Protein AF-A0A2V9GCK7-F1 (afdb_monomer_lite)

Secondary structure (DSSP, 8-state):
-----SB--EEEEEEES--TTS-SEEEEEEE-GGG-S--EE--TTTT-GGGTB-SGGGTT-HHHHHHHHHHHH-HHHHHHTT-S-TTS---TTTTPPPHHHHHHHHHHHHGGG-HHHHHHHHHHHHHHHH-S-------------------TT-------

Sequence (160 aa):
MRNSANLYPIEIWFYGGANPALPPFFYVMFYQREGSGDYRFYSPYTDGPDKLATGVEAINSRSAALRMIRNSAGPEVARIALTLLPDEPVDETTGMGSLESDILLNSIKNLPNLPANRDDILRRRSNRETVTSRLVLEGRNLEIVTFPARDSRGLTRLDY

Radius of gyration: 20.57 Å; chains: 1; bounding box: 52×51×55 Å

Structure (mmCIF, N/CA/C/O backbone):
data_AF-A0A2V9GCK7-F1
#
_entry.id   AF-A0A2V9GCK7-F1
#
loop_
_atom_site.group_PDB
_atom_site.id
_atom_site.type_symbol
_atom_site.label_atom_id
_atom_site.label_alt_id
_atom_site.label_comp_id
_atom_site.label_asym_id
_atom_site.label_entity_id
_atom_site.label_seq_id
_atom_site.pdbx_PDB_ins_code
_atom_site.Cartn_x
_atom_site.Cartn_y
_atom_site.Cartn_z
_atom_site.occupancy
_atom_site.B_iso_or_equiv
_atom_site.auth_seq_id
_atom_site.auth_comp_id
_atom_site.auth_asym_id
_atom_site.auth_atom_id
_atom_site.pdbx_PDB_model_num
ATOM 1 N N . MET A 1 1 ? -6.084 -4.585 -28.376 1.00 34.59 1 MET A N 1
ATOM 2 C CA . MET A 1 1 ? -5.975 -3.436 -27.452 1.00 34.59 1 MET A CA 1
ATOM 3 C C . MET A 1 1 ? -4.667 -3.591 -26.690 1.00 34.59 1 MET A C 1
ATOM 5 O O . MET A 1 1 ? -4.501 -4.604 -26.028 1.00 34.59 1 MET A O 1
ATOM 9 N N . ARG A 1 2 ? -3.688 -2.700 -26.897 1.00 35.34 2 ARG A N 1
ATOM 10 C CA . ARG A 1 2 ? -2.386 -2.761 -26.208 1.00 35.34 2 ARG A CA 1
ATOM 11 C C . ARG A 1 2 ? -2.581 -2.196 -24.803 1.00 35.34 2 ARG A C 1
ATOM 13 O O . ARG A 1 2 ? -2.995 -1.050 -24.685 1.00 35.34 2 ARG A O 1
ATOM 20 N N . ASN A 1 3 ? -2.326 -3.003 -23.779 1.00 38.97 3 ASN A N 1
ATOM 21 C CA . ASN A 1 3 ? -2.313 -2.555 -22.393 1.00 38.97 3 ASN A CA 1
ATOM 22 C C . ASN A 1 3 ? -1.153 -1.556 -22.238 1.00 38.97 3 ASN A C 1
ATOM 24 O O . ASN A 1 3 ? 0.009 -1.943 -22.310 1.00 38.97 3 ASN A O 1
ATOM 28 N N . SER A 1 4 ? -1.459 -0.263 -22.167 1.00 48.50 4 SER A N 1
ATOM 29 C CA . SER A 1 4 ? -0.484 0.837 -22.160 1.00 48.50 4 SER A CA 1
ATOM 30 C C . SER A 1 4 ? 0.118 1.126 -20.780 1.00 48.50 4 SER A C 1
ATOM 32 O O . SER A 1 4 ? 0.889 2.071 -20.645 1.00 48.50 4 SER A O 1
ATOM 34 N N . ALA A 1 5 ? -0.182 0.308 -19.769 1.00 62.06 5 ALA A N 1
ATOM 35 C CA . ALA A 1 5 ? 0.487 0.344 -18.476 1.00 62.06 5 ALA A CA 1
ATOM 36 C C . ALA A 1 5 ? 1.442 -0.852 -18.370 1.00 62.06 5 ALA A C 1
ATOM 38 O O . ALA A 1 5 ? 1.011 -1.998 -18.486 1.00 62.06 5 ALA A O 1
ATOM 39 N N . ASN A 1 6 ? 2.729 -0.597 -18.117 1.00 83.81 6 ASN A N 1
ATOM 40 C CA . ASN A 1 6 ? 3.725 -1.640 -17.832 1.00 83.81 6 ASN A CA 1
ATOM 41 C C . ASN A 1 6 ? 3.558 -2.215 -16.410 1.00 83.81 6 ASN A C 1
ATOM 43 O O . ASN A 1 6 ? 4.544 -2.464 -15.716 1.00 83.81 6 ASN A O 1
ATOM 47 N N . LEU A 1 7 ? 2.311 -2.353 -15.955 1.00 86.75 7 LEU A N 1
ATOM 48 C CA . LEU A 1 7 ? 1.932 -2.705 -14.596 1.00 86.75 7 LEU A CA 1
ATOM 49 C C . LEU A 1 7 ? 0.898 -3.825 -14.611 1.00 86.75 7 LEU A C 1
ATOM 51 O O . LEU A 1 7 ? 0.028 -3.882 -15.484 1.00 86.75 7 LEU A O 1
ATOM 55 N N . TYR A 1 8 ? 0.983 -4.699 -13.616 1.00 89.06 8 TYR A N 1
ATOM 56 C CA . TYR A 1 8 ? -0.104 -5.615 -13.317 1.00 89.06 8 TYR A CA 1
ATOM 57 C C . TYR A 1 8 ? -1.327 -4.839 -12.810 1.00 89.06 8 TYR A C 1
ATOM 59 O O . TYR A 1 8 ? -1.182 -3.717 -12.320 1.00 89.06 8 TYR A O 1
ATOM 67 N N . PRO A 1 9 ? -2.539 -5.412 -12.912 1.00 87.88 9 PRO A N 1
ATOM 68 C CA . PRO A 1 9 ? -3.729 -4.811 -12.328 1.00 87.88 9 PRO A CA 1
ATOM 69 C C . PRO A 1 9 ? -3.540 -4.579 -10.827 1.00 87.88 9 PRO A C 1
ATOM 71 O O . PRO A 1 9 ? -3.219 -5.510 -10.083 1.00 87.88 9 PRO A O 1
ATOM 74 N N . ILE A 1 10 ? -3.745 -3.331 -10.404 1.00 88.19 10 ILE A N 1
ATOM 75 C CA . ILE A 1 10 ? -3.628 -2.875 -9.019 1.00 88.19 10 ILE A CA 1
ATOM 76 C C . ILE A 1 10 ? -4.920 -2.202 -8.566 1.00 88.19 10 ILE A C 1
ATOM 78 O O . ILE A 1 10 ? -5.623 -1.582 -9.362 1.00 88.19 10 ILE A O 1
ATOM 82 N N . GLU A 1 11 ? -5.202 -2.301 -7.276 1.00 87.94 11 GLU A N 1
ATOM 83 C CA . GLU A 1 11 ? -6.276 -1.584 -6.598 1.00 87.94 11 GLU A CA 1
ATOM 84 C C . GLU A 1 11 ? -5.714 -0.977 -5.312 1.00 87.94 11 GLU A C 1
ATOM 86 O O . GLU A 1 11 ? -4.957 -1.630 -4.595 1.00 87.94 11 GLU A O 1
ATOM 91 N N . ILE A 1 12 ? -6.034 0.287 -5.034 1.00 87.44 12 ILE A N 1
ATOM 92 C CA . ILE A 1 12 ? -5.499 1.022 -3.884 1.00 87.44 12 ILE A CA 1
ATOM 93 C C . ILE A 1 12 ? -6.660 1.621 -3.110 1.00 87.44 12 ILE A C 1
ATOM 95 O O . ILE A 1 12 ? -7.462 2.375 -3.661 1.00 87.44 12 ILE A O 1
ATOM 99 N N . TRP A 1 13 ? -6.725 1.310 -1.822 1.00 89.44 13 TRP A N 1
ATOM 100 C CA . TRP A 1 13 ? -7.698 1.855 -0.887 1.00 89.44 13 TRP A CA 1
ATOM 101 C C . TRP A 1 13 ? -6.999 2.758 0.118 1.00 89.44 13 TRP A C 1
ATOM 103 O O . TRP A 1 13 ? -5.916 2.434 0.601 1.00 89.44 13 TRP A O 1
ATOM 113 N N . PHE A 1 14 ? -7.634 3.875 0.456 1.00 87.38 14 PHE A N 1
ATOM 114 C CA . PHE A 1 14 ? -7.181 4.780 1.506 1.00 87.38 14 PHE A CA 1
ATOM 115 C C . PHE A 1 14 ? -8.142 4.718 2.690 1.00 87.38 14 PHE A C 1
ATOM 117 O O . PHE A 1 14 ? -9.360 4.790 2.520 1.00 87.38 14 PHE A O 1
ATOM 124 N N . TYR A 1 15 ? -7.585 4.611 3.889 1.00 85.06 15 TYR A N 1
ATOM 125 C CA . TYR A 1 15 ? -8.327 4.568 5.137 1.00 85.06 15 TYR A CA 1
ATOM 126 C C . TYR A 1 15 ? -7.956 5.765 6.002 1.00 85.06 15 TYR A C 1
ATOM 128 O O . TYR A 1 15 ? -6.779 6.019 6.240 1.00 85.06 15 TYR A O 1
AT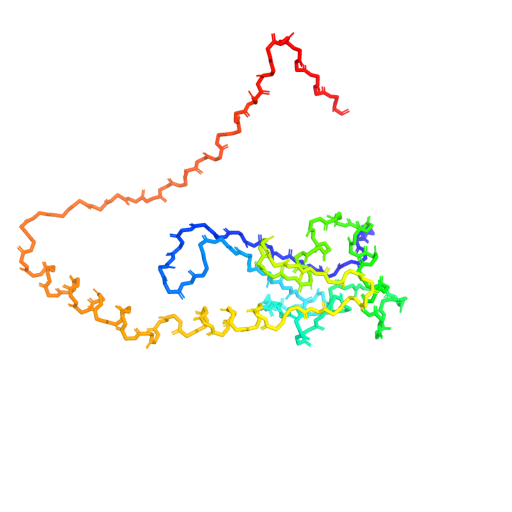OM 136 N N . GLY A 1 16 ? -8.975 6.460 6.511 1.00 85.62 16 GLY A N 1
ATOM 137 C CA . GLY A 1 16 ? -8.841 7.519 7.507 1.00 85.62 16 GLY A CA 1
ATOM 138 C C . GLY A 1 16 ? -9.757 7.256 8.701 1.00 85.62 16 GLY A C 1
ATOM 139 O O . GLY A 1 16 ? -10.938 6.969 8.517 1.00 85.62 16 GLY A O 1
ATOM 140 N N . GLY A 1 17 ? -9.222 7.327 9.922 1.00 75.56 17 GLY A N 1
ATOM 141 C CA . GLY A 1 17 ? -10.002 7.197 11.161 1.00 75.56 17 GLY A CA 1
ATOM 142 C C . GLY A 1 17 ? -10.693 5.838 11.350 1.00 75.56 17 GLY A C 1
ATOM 143 O O . GLY A 1 17 ? -11.741 5.769 11.988 1.00 75.56 17 GLY A O 1
ATOM 144 N N . ALA A 1 18 ? -10.139 4.762 10.781 1.00 67.19 18 ALA A N 1
ATOM 145 C CA . ALA A 1 18 ? -10.821 3.470 10.679 1.00 67.19 18 ALA A CA 1
ATOM 146 C C . ALA A 1 18 ? -10.954 2.717 12.020 1.00 67.19 18 ALA A C 1
ATOM 148 O O . ALA A 1 18 ? -12.017 2.176 12.327 1.00 67.19 18 ALA A O 1
ATOM 149 N N . ASN A 1 19 ? -9.883 2.645 12.817 1.00 76.88 19 ASN A N 1
ATOM 150 C CA . ASN A 1 19 ? -9.860 1.955 14.110 1.00 76.88 19 ASN A CA 1
ATOM 151 C C . ASN A 1 19 ? -8.722 2.527 14.983 1.00 76.88 19 ASN A C 1
ATOM 153 O O . ASN A 1 19 ? -7.621 2.677 14.462 1.00 76.88 19 ASN A O 1
ATOM 157 N N . PRO A 1 20 ? -8.928 2.792 16.289 1.00 81.94 20 PRO A N 1
ATOM 158 C CA . PRO A 1 20 ? -7.868 3.282 17.181 1.00 81.94 20 PRO A CA 1
ATOM 159 C C . PRO A 1 20 ? -6.640 2.364 17.308 1.00 81.94 20 PRO A C 1
ATOM 161 O O . PRO A 1 20 ? -5.582 2.819 17.725 1.00 81.94 20 PRO A O 1
ATOM 164 N N . ALA A 1 21 ? -6.778 1.075 16.985 1.00 81.31 21 ALA A N 1
ATOM 165 C CA . ALA A 1 21 ? -5.688 0.101 16.975 1.00 81.31 21 ALA A CA 1
ATOM 166 C C . ALA A 1 21 ? -4.860 0.113 15.674 1.00 81.31 21 ALA A C 1
ATOM 168 O O . ALA A 1 21 ? -3.937 -0.687 15.539 1.00 81.31 21 ALA A O 1
ATOM 169 N N . LEU A 1 22 ? -5.201 0.972 14.710 1.00 88.25 22 LEU A N 1
ATOM 170 C CA . LEU A 1 22 ? -4.475 1.162 13.454 1.00 88.25 22 LEU A CA 1
ATOM 171 C C . LEU A 1 22 ? -3.953 2.602 13.362 1.00 88.25 22 LEU A C 1
ATOM 173 O O . LEU A 1 22 ? -4.484 3.489 14.036 1.00 88.25 22 LEU A O 1
ATOM 177 N N . PRO A 1 23 ? -2.966 2.864 12.488 1.00 89.50 23 PRO A N 1
ATOM 178 C CA . PRO A 1 23 ? -2.594 4.220 12.118 1.00 89.50 23 PRO A CA 1
ATOM 179 C C . PRO A 1 23 ? -3.817 5.051 11.688 1.00 89.50 23 PRO A C 1
ATOM 181 O O . PRO A 1 23 ? -4.746 4.515 11.075 1.00 89.50 23 PRO A O 1
ATOM 184 N N . PRO A 1 24 ? -3.831 6.364 11.980 1.00 87.62 24 PRO A N 1
ATOM 185 C CA . PRO A 1 24 ? -4.969 7.227 11.672 1.00 87.62 24 PRO A CA 1
ATOM 186 C C . PRO A 1 24 ? -5.221 7.355 10.167 1.00 87.62 24 PRO A C 1
ATOM 188 O O . PRO A 1 24 ? -6.376 7.506 9.771 1.00 87.62 24 PRO A O 1
ATOM 191 N N . PHE A 1 25 ? -4.164 7.259 9.354 1.00 90.81 25 PHE A N 1
ATOM 192 C CA . PHE A 1 25 ? -4.221 7.272 7.898 1.00 90.81 25 PHE A CA 1
ATOM 193 C C . PHE A 1 25 ? -3.281 6.213 7.329 1.00 90.81 25 PHE A C 1
ATOM 195 O O . PHE A 1 25 ? -2.121 6.141 7.734 1.00 90.81 25 PHE A O 1
ATOM 202 N N . PHE A 1 26 ? -3.773 5.395 6.403 1.00 93.50 26 PHE A N 1
ATOM 203 C CA . PHE A 1 26 ? -2.957 4.399 5.711 1.00 93.50 26 PHE A CA 1
ATOM 204 C C . PHE A 1 26 ? -3.589 3.956 4.392 1.00 93.50 26 PHE A C 1
ATOM 206 O O . PHE A 1 26 ? -4.791 4.113 4.164 1.00 93.50 26 PHE A O 1
ATOM 213 N N . TYR A 1 27 ? -2.766 3.360 3.539 1.00 94.62 27 TYR A N 1
ATOM 214 C CA . TYR A 1 27 ? -3.175 2.711 2.308 1.00 94.62 27 TYR A CA 1
ATOM 215 C C . TYR A 1 27 ? -3.243 1.194 2.472 1.00 94.62 27 TYR A C 1
ATOM 217 O O . TYR A 1 27 ? -2.543 0.589 3.280 1.00 94.62 27 TYR A O 1
ATOM 225 N N . VAL A 1 28 ? -4.066 0.560 1.648 1.00 93.00 28 VAL A N 1
ATOM 226 C CA . VAL A 1 28 ? -4.016 -0.877 1.393 1.00 93.00 28 VAL A CA 1
ATOM 227 C C . VAL A 1 28 ? -3.970 -1.051 -0.111 1.00 93.00 28 VAL A C 1
ATOM 229 O O . VAL A 1 28 ? -4.827 -0.529 -0.819 1.00 93.00 28 VAL A O 1
ATOM 232 N N . MET A 1 29 ? -2.965 -1.769 -0.597 1.00 91.12 29 MET A N 1
ATOM 233 C CA . MET A 1 29 ? -2.826 -2.070 -2.015 1.00 91.12 29 MET A CA 1
ATOM 234 C C . MET A 1 29 ? -3.093 -3.552 -2.255 1.00 91.12 29 MET A C 1
ATOM 236 O O . MET A 1 29 ? -2.649 -4.413 -1.491 1.00 91.12 29 MET A O 1
ATOM 240 N N . PHE A 1 30 ? -3.793 -3.836 -3.344 1.00 90.81 30 PHE A N 1
ATOM 241 C CA . PHE A 1 30 ? -3.998 -5.169 -3.872 1.00 90.81 30 PHE A CA 1
ATOM 242 C C . PHE A 1 30 ? -3.456 -5.261 -5.290 1.00 90.81 30 PHE A C 1
ATOM 244 O O . PHE A 1 30 ? -3.473 -4.281 -6.035 1.00 90.81 30 PHE A O 1
ATOM 251 N N . TYR A 1 31 ? -3.010 -6.451 -5.679 1.00 89.38 31 TYR A N 1
ATOM 252 C CA . TYR A 1 31 ? -2.548 -6.705 -7.038 1.00 89.38 31 TYR A CA 1
ATOM 253 C C . TYR A 1 31 ? -2.906 -8.111 -7.518 1.00 89.38 31 TYR A C 1
ATOM 255 O O . TYR A 1 31 ? -3.066 -9.039 -6.717 1.00 89.38 31 TYR A O 1
ATOM 263 N N . GLN A 1 32 ? -3.009 -8.267 -8.839 1.00 85.25 32 GLN A N 1
ATOM 264 C CA . GLN A 1 32 ? -3.073 -9.571 -9.499 1.00 85.25 32 GLN A CA 1
ATOM 265 C C . GLN A 1 32 ? -1.671 -9.998 -9.932 1.00 85.25 32 GLN A C 1
ATOM 267 O O . GLN A 1 32 ? -1.093 -9.453 -10.876 1.00 85.25 32 GLN A O 1
ATOM 272 N N . ARG A 1 33 ? -1.119 -11.005 -9.255 1.00 79.38 33 ARG A N 1
ATOM 273 C CA . ARG A 1 33 ? 0.189 -11.572 -9.601 1.00 79.38 33 ARG A CA 1
ATOM 274 C C . ARG A 1 33 ? 0.151 -12.131 -11.026 1.00 79.38 33 ARG A C 1
ATOM 276 O O . ARG A 1 33 ? -0.727 -12.922 -11.346 1.00 79.38 33 ARG A O 1
ATOM 283 N N . GLU A 1 34 ? 1.106 -11.739 -11.869 1.00 80.31 34 GLU A N 1
ATOM 284 C CA . GLU A 1 34 ? 1.182 -12.182 -13.277 1.00 80.31 34 GLU A CA 1
ATOM 285 C C . GLU A 1 34 ? -0.044 -11.790 -14.134 1.00 80.31 34 GLU A C 1
ATOM 287 O O . GLU A 1 34 ? -0.231 -12.299 -15.236 1.00 80.31 34 GLU A O 1
ATOM 292 N N . GLY A 1 35 ? -0.869 -10.845 -13.664 1.00 76.00 35 GLY A N 1
ATOM 293 C CA . GLY A 1 35 ? -1.975 -10.274 -14.437 1.00 76.00 35 GLY A CA 1
ATOM 294 C C . GLY A 1 35 ? -3.201 -11.175 -14.567 1.00 76.00 35 GLY A C 1
ATOM 295 O O . GLY A 1 35 ? -4.046 -10.926 -15.423 1.00 76.00 35 GLY A O 1
ATOM 296 N N . SER A 1 36 ? -3.303 -12.223 -13.748 1.00 73.88 36 SER A N 1
ATOM 297 C CA . SER A 1 36 ? -4.467 -13.109 -13.712 1.00 73.88 36 SER A CA 1
ATOM 298 C C . SER A 1 36 ? -4.732 -13.645 -12.300 1.00 73.88 36 SER A C 1
ATOM 300 O O . SER A 1 36 ? -3.853 -13.628 -11.441 1.00 73.88 36 SER A O 1
ATOM 302 N N . GLY A 1 37 ? -5.957 -14.123 -12.058 1.00 80.75 37 GLY A N 1
ATOM 303 C CA . GLY A 1 37 ? -6.379 -14.682 -10.769 1.00 80.75 37 GLY A CA 1
ATOM 304 C C . GLY A 1 37 ? -6.928 -13.647 -9.782 1.00 80.75 37 GLY A C 1
ATOM 305 O O . GLY A 1 37 ? -7.260 -12.524 -10.153 1.00 80.75 37 GLY A O 1
ATOM 306 N N . ASP A 1 38 ? -7.061 -14.045 -8.519 1.00 83.62 38 ASP A N 1
ATOM 307 C CA . ASP A 1 38 ? -7.635 -13.192 -7.476 1.00 83.62 38 ASP A CA 1
ATOM 308 C C . ASP A 1 38 ? -6.662 -12.104 -7.011 1.00 83.62 38 ASP A C 1
ATOM 310 O O . ASP A 1 38 ? -5.444 -12.308 -6.953 1.00 83.62 38 ASP A O 1
ATOM 314 N N . TYR A 1 39 ? -7.222 -10.962 -6.611 1.00 82.19 39 TYR A N 1
ATOM 315 C CA . TYR A 1 39 ? -6.475 -9.893 -5.961 1.00 82.19 39 TYR A CA 1
ATOM 316 C C . TYR A 1 39 ? -5.928 -10.347 -4.606 1.00 82.19 39 TYR A C 1
ATOM 318 O O . TYR A 1 39 ? -6.610 -10.995 -3.809 1.00 82.19 39 TYR A O 1
ATOM 326 N N . ARG A 1 40 ? -4.675 -9.980 -4.334 1.00 88.44 40 ARG A N 1
ATOM 327 C CA . ARG A 1 40 ? -3.976 -10.289 -3.081 1.00 88.44 40 ARG A CA 1
ATOM 328 C C . ARG A 1 40 ? -3.421 -9.019 -2.471 1.00 88.44 40 ARG A C 1
ATOM 330 O O . ARG A 1 40 ? -3.076 -8.100 -3.206 1.00 88.44 40 ARG A O 1
ATOM 337 N N . PHE A 1 41 ? -3.299 -8.995 -1.144 1.00 91.56 41 PHE A N 1
ATOM 338 C CA . PHE A 1 41 ? -2.586 -7.923 -0.451 1.00 91.56 41 PHE A CA 1
ATOM 339 C C . PHE A 1 41 ? -1.169 -7.794 -1.005 1.00 91.56 41 PHE A C 1
ATOM 341 O O . PHE A 1 41 ? -0.445 -8.786 -1.070 1.00 91.56 41 PHE A O 1
ATOM 348 N N . TYR A 1 42 ? -0.801 -6.571 -1.357 1.00 94.81 42 TYR A N 1
ATOM 349 C CA . TYR A 1 42 ? 0.562 -6.190 -1.670 1.00 94.81 42 TYR A CA 1
ATOM 350 C C . TYR A 1 42 ? 1.293 -5.785 -0.389 1.00 94.81 42 TYR A C 1
ATOM 352 O O . TYR A 1 42 ? 0.805 -4.945 0.370 1.00 94.81 42 TYR A O 1
ATOM 360 N N . SER A 1 43 ? 2.465 -6.367 -0.170 1.00 96.25 43 SER A N 1
ATOM 361 C CA . SER A 1 43 ? 3.404 -6.007 0.889 1.00 96.25 43 SER A CA 1
ATOM 362 C C . SER A 1 43 ? 4.597 -5.256 0.284 1.00 96.25 43 SER A C 1
ATOM 364 O O . SER A 1 43 ? 5.356 -5.852 -0.485 1.00 96.25 43 SER A O 1
ATOM 366 N N . PRO A 1 44 ? 4.828 -3.972 0.627 1.00 96.00 44 PRO A N 1
ATOM 367 C CA . PRO A 1 44 ? 5.977 -3.238 0.101 1.00 96.00 44 PRO A CA 1
ATOM 368 C C . PRO A 1 44 ? 7.322 -3.908 0.395 1.00 96.00 44 PRO A C 1
ATOM 370 O O . PRO A 1 44 ? 8.210 -3.907 -0.455 1.00 96.00 44 PRO A O 1
ATOM 373 N N . TYR A 1 45 ? 7.484 -4.489 1.585 1.00 94.50 45 TYR A N 1
ATOM 374 C CA . TYR A 1 45 ? 8.740 -5.115 1.991 1.00 94.50 45 TYR A CA 1
ATOM 375 C C . TYR A 1 45 ? 8.923 -6.516 1.392 1.00 94.50 45 TYR A C 1
ATOM 377 O O . TYR A 1 45 ? 9.979 -6.815 0.829 1.00 94.50 45 TYR A O 1
ATOM 385 N N . THR A 1 46 ? 7.899 -7.369 1.482 1.00 93.25 46 THR A N 1
ATOM 386 C CA . THR A 1 46 ? 7.980 -8.768 1.042 1.00 93.25 46 THR A CA 1
ATOM 387 C C . THR A 1 46 ? 7.841 -8.910 -0.474 1.00 93.25 46 THR A C 1
ATOM 389 O O . THR A 1 46 ? 8.639 -9.620 -1.091 1.00 93.25 46 THR A O 1
ATOM 392 N N . ASP A 1 47 ? 6.852 -8.250 -1.086 1.00 93.94 47 ASP A N 1
ATOM 393 C CA . ASP A 1 47 ? 6.650 -8.308 -2.538 1.00 93.94 47 ASP A CA 1
ATOM 394 C C . ASP A 1 47 ? 7.623 -7.362 -3.246 1.00 93.94 47 ASP A C 1
ATOM 396 O O . ASP A 1 47 ? 8.424 -7.800 -4.070 1.00 93.94 47 ASP A O 1
ATOM 400 N N . GLY A 1 48 ? 7.596 -6.079 -2.881 1.00 93.31 48 GLY A N 1
ATOM 401 C CA . GLY A 1 48 ? 8.398 -5.039 -3.519 1.00 93.31 48 GLY A CA 1
ATOM 402 C C . GLY A 1 48 ? 7.884 -4.594 -4.897 1.00 93.31 48 GLY A C 1
ATOM 403 O O . GLY A 1 48 ? 7.081 -5.276 -5.544 1.00 93.31 48 GLY A O 1
ATOM 404 N N . PRO A 1 49 ? 8.355 -3.428 -5.385 1.00 94.19 49 PRO A N 1
ATOM 405 C CA . PRO A 1 49 ? 7.814 -2.792 -6.588 1.00 94.19 49 PRO A CA 1
ATOM 406 C C . PRO A 1 49 ? 8.006 -3.627 -7.863 1.00 94.19 49 PRO A C 1
ATOM 408 O O . PRO A 1 49 ? 7.228 -3.501 -8.808 1.00 94.19 49 PRO A O 1
ATOM 411 N N . ASP A 1 50 ? 8.998 -4.521 -7.906 1.00 92.69 50 ASP A N 1
ATOM 412 C CA . ASP A 1 50 ? 9.237 -5.430 -9.033 1.00 92.69 50 ASP A CA 1
ATOM 413 C C . ASP A 1 50 ? 8.094 -6.427 -9.267 1.00 92.69 50 ASP A C 1
ATOM 415 O O . ASP A 1 50 ? 7.941 -6.923 -10.381 1.00 92.69 50 ASP A O 1
ATOM 419 N N . LYS A 1 51 ? 7.239 -6.676 -8.265 1.00 92.06 51 LYS A N 1
ATOM 420 C CA . LYS A 1 51 ? 6.035 -7.513 -8.417 1.00 92.06 51 LYS A CA 1
ATOM 421 C C . LYS A 1 51 ? 4.845 -6.793 -9.023 1.00 92.06 51 LYS A C 1
ATOM 423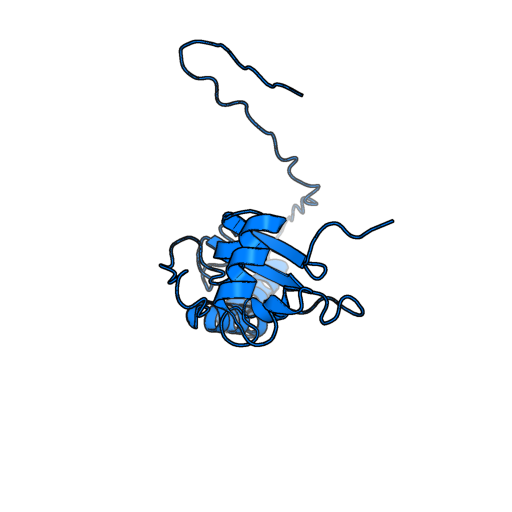 O O . LYS A 1 51 ? 3.893 -7.464 -9.412 1.00 92.06 51 LYS A O 1
ATOM 428 N N . LEU A 1 52 ? 4.897 -5.469 -9.124 1.00 91.50 52 LEU A N 1
ATOM 429 C CA . LEU A 1 52 ? 3.839 -4.656 -9.721 1.00 91.50 52 LEU A CA 1
ATOM 430 C C . LEU A 1 52 ? 4.106 -4.353 -11.197 1.00 91.50 52 LEU A C 1
ATOM 432 O O . LEU A 1 52 ? 3.175 -4.014 -11.921 1.00 91.50 52 LEU A O 1
ATOM 436 N N . ALA A 1 53 ? 5.353 -4.482 -11.651 1.00 90.38 53 ALA A N 1
ATOM 437 C CA . ALA A 1 53 ? 5.771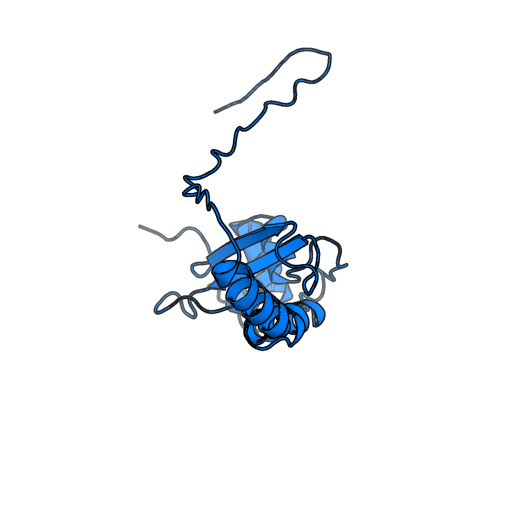 -4.146 -13.005 1.00 90.38 53 ALA A CA 1
ATOM 4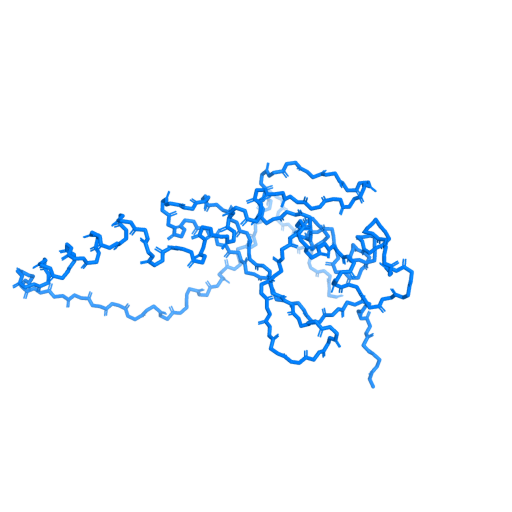38 C C . ALA A 1 53 ? 5.785 -5.366 -13.944 1.00 90.38 53 ALA A C 1
ATOM 440 O O . ALA A 1 53 ? 6.195 -6.462 -13.567 1.00 90.38 53 ALA A O 1
ATOM 441 N N . THR A 1 54 ? 5.383 -5.161 -15.200 1.00 84.94 54 THR A N 1
ATOM 442 C CA . THR A 1 54 ? 5.381 -6.198 -16.252 1.00 84.94 54 THR A CA 1
ATOM 443 C C . THR A 1 54 ? 6.607 -6.128 -17.163 1.00 84.94 54 THR A C 1
ATOM 445 O O . THR A 1 54 ? 6.824 -7.027 -17.975 1.00 84.94 54 THR A O 1
ATOM 448 N N . GLY A 1 55 ? 7.382 -5.042 -17.103 1.00 78.12 55 GLY A N 1
ATOM 449 C CA . GLY A 1 55 ? 8.511 -4.818 -18.002 1.00 78.12 55 GLY A CA 1
ATOM 450 C C . GLY A 1 55 ? 9.737 -5.658 -17.644 1.00 78.12 55 GLY A C 1
ATOM 451 O O . GLY A 1 55 ? 10.101 -5.783 -16.479 1.00 78.12 55 GLY A O 1
ATOM 452 N N . VAL A 1 56 ? 10.426 -6.182 -18.662 1.00 74.69 56 VAL A N 1
ATOM 453 C CA . VAL A 1 56 ? 11.625 -7.027 -18.490 1.00 74.69 56 VAL A CA 1
ATOM 454 C C . VAL A 1 56 ? 12.738 -6.299 -17.724 1.00 74.69 56 VAL A C 1
ATOM 456 O O . VAL A 1 56 ? 13.427 -6.907 -16.914 1.00 74.69 56 VAL A O 1
ATOM 459 N N . GLU A 1 57 ? 12.866 -4.982 -17.909 1.00 74.19 57 GLU A N 1
ATOM 460 C CA . GLU A 1 57 ? 13.836 -4.134 -17.194 1.00 74.19 57 GLU A CA 1
ATOM 461 C C . GLU A 1 57 ? 13.579 -4.033 -15.681 1.00 74.19 57 GLU A C 1
ATOM 463 O O . GLU A 1 57 ? 14.485 -3.700 -14.919 1.00 74.19 57 GLU A O 1
ATOM 468 N N . ALA A 1 58 ? 12.349 -4.309 -15.238 1.00 74.00 58 ALA A N 1
ATOM 469 C CA . ALA A 1 58 ? 11.956 -4.286 -13.833 1.00 74.00 58 ALA A CA 1
ATOM 470 C C . ALA A 1 58 ? 12.205 -5.629 -13.123 1.00 74.00 58 ALA A C 1
ATOM 472 O O . ALA A 1 58 ? 12.141 -5.697 -11.894 1.00 74.00 58 ALA A O 1
ATOM 473 N N . ILE A 1 59 ? 12.517 -6.694 -13.872 1.00 74.69 59 ILE A N 1
ATOM 474 C CA . ILE A 1 59 ? 12.744 -8.028 -13.312 1.00 74.69 59 ILE A CA 1
ATOM 475 C C . ILE A 1 59 ? 13.958 -7.988 -12.381 1.00 74.69 59 ILE A C 1
ATOM 477 O O . ILE A 1 59 ? 15.061 -7.626 -12.785 1.00 74.69 59 ILE A O 1
ATOM 481 N N . ASN A 1 60 ? 13.749 -8.389 -11.124 1.00 77.38 60 ASN A N 1
ATOM 482 C CA . ASN A 1 60 ? 14.765 -8.426 -10.066 1.00 77.38 60 ASN A CA 1
ATOM 483 C C . ASN A 1 60 ? 15.448 -7.071 -9.788 1.00 77.38 60 ASN A C 1
ATOM 485 O O . ASN A 1 60 ? 16.518 -7.035 -9.181 1.00 77.38 60 ASN A O 1
ATOM 489 N N . SER A 1 61 ? 14.838 -5.954 -10.201 1.00 89.75 61 SER A N 1
ATOM 490 C CA . SER A 1 61 ? 15.371 -4.609 -9.981 1.00 89.75 61 SER A CA 1
ATOM 491 C C . SER A 1 61 ? 14.292 -3.684 -9.434 1.00 89.75 61 SER A C 1
ATOM 493 O O . SER A 1 61 ? 13.534 -3.058 -10.177 1.00 89.75 61 SER A O 1
ATOM 495 N N . ARG A 1 62 ? 14.250 -3.563 -8.102 1.00 92.12 62 ARG A N 1
ATOM 496 C CA . ARG A 1 62 ? 13.270 -2.727 -7.392 1.00 92.12 62 ARG A CA 1
ATOM 497 C C . ARG A 1 62 ? 13.328 -1.262 -7.814 1.00 92.12 62 ARG A C 1
ATOM 499 O O . ARG A 1 62 ? 12.290 -0.650 -8.037 1.00 92.12 62 ARG A O 1
ATOM 506 N N . SER A 1 63 ? 14.525 -0.708 -7.998 1.00 93.00 63 SER A N 1
ATOM 507 C CA . SER A 1 63 ? 14.679 0.686 -8.426 1.00 93.00 63 SER A CA 1
ATOM 508 C C . SER A 1 63 ? 14.212 0.910 -9.872 1.00 93.00 63 SER A C 1
ATOM 510 O O . SER A 1 63 ? 13.620 1.947 -10.170 1.00 93.00 63 SER A O 1
ATOM 512 N N . ALA A 1 64 ? 14.429 -0.051 -10.780 1.00 92.88 64 ALA A N 1
ATOM 513 C CA . ALA A 1 64 ? 13.919 0.032 -12.151 1.00 92.88 64 ALA A CA 1
ATOM 514 C C . ALA A 1 64 ? 12.394 -0.111 -12.197 1.00 92.88 64 ALA A C 1
ATOM 516 O O . ALA A 1 64 ? 11.726 0.682 -12.861 1.00 92.88 64 ALA A O 1
ATOM 517 N N . ALA A 1 65 ? 11.847 -1.054 -11.429 1.00 92.94 65 ALA A N 1
ATOM 518 C CA . ALA A 1 65 ? 10.412 -1.221 -11.264 1.00 92.94 65 ALA A CA 1
ATOM 519 C C . ALA A 1 65 ? 9.749 0.044 -10.706 1.00 92.94 65 ALA A C 1
ATOM 521 O O . ALA A 1 65 ? 8.757 0.515 -11.252 1.00 92.94 65 ALA A O 1
ATOM 522 N N . LEU A 1 66 ? 10.346 0.660 -9.684 1.00 94.38 66 LEU A N 1
ATOM 523 C CA . LEU A 1 66 ? 9.848 1.897 -9.095 1.00 94.38 66 LEU A CA 1
ATOM 524 C C . LEU A 1 66 ? 9.808 3.050 -10.107 1.00 94.38 66 LEU A C 1
ATOM 526 O O . LEU A 1 66 ? 8.812 3.770 -10.185 1.00 94.38 66 LEU A O 1
ATOM 530 N N . ARG A 1 67 ? 10.859 3.210 -10.925 1.00 92.69 67 ARG A N 1
ATOM 531 C CA . ARG A 1 67 ? 10.860 4.194 -12.023 1.00 92.69 67 ARG A CA 1
ATOM 532 C C . ARG A 1 67 ? 9.755 3.903 -13.036 1.00 92.69 67 ARG A C 1
ATOM 534 O O . ARG A 1 67 ? 9.085 4.824 -13.492 1.00 92.69 67 ARG A O 1
ATOM 541 N N . MET A 1 68 ? 9.532 2.634 -13.364 1.00 90.56 68 MET A N 1
ATOM 542 C CA . MET A 1 68 ? 8.479 2.218 -14.289 1.00 90.56 68 MET A CA 1
ATOM 543 C C . MET A 1 68 ? 7.077 2.514 -13.744 1.00 90.56 68 MET A C 1
ATOM 545 O O . MET A 1 68 ? 6.247 3.052 -14.480 1.00 90.56 68 MET A O 1
ATOM 549 N N . ILE A 1 69 ? 6.833 2.232 -12.461 1.00 91.56 69 ILE A N 1
ATOM 550 C CA . ILE A 1 69 ? 5.588 2.581 -11.764 1.00 91.56 69 ILE A CA 1
ATOM 551 C C . ILE A 1 69 ? 5.388 4.093 -11.786 1.00 91.56 69 ILE A C 1
ATOM 553 O O . ILE A 1 69 ? 4.331 4.555 -12.209 1.00 91.56 69 ILE A O 1
ATOM 557 N N . ARG A 1 70 ? 6.419 4.870 -11.434 1.00 92.06 70 ARG A N 1
ATOM 558 C CA . ARG A 1 70 ? 6.365 6.337 -11.460 1.00 92.06 70 ARG A CA 1
ATOM 559 C C . ARG A 1 70 ? 5.989 6.874 -12.837 1.00 92.06 70 ARG A C 1
ATOM 561 O O . ARG A 1 70 ? 5.137 7.749 -12.934 1.00 92.06 70 ARG A O 1
ATOM 568 N N . ASN A 1 71 ? 6.597 6.336 -13.889 1.00 90.38 71 ASN A N 1
ATOM 569 C CA . ASN A 1 71 ? 6.347 6.778 -15.259 1.00 90.38 71 ASN A CA 1
ATOM 570 C C . ASN A 1 71 ? 4.962 6.358 -15.774 1.00 90.38 71 ASN A C 1
ATOM 572 O O . ASN A 1 71 ? 4.400 7.047 -16.617 1.00 90.38 71 ASN A O 1
ATOM 576 N N . SER A 1 72 ? 4.427 5.231 -15.292 1.00 86.56 72 SER A N 1
ATOM 577 C CA . SER A 1 72 ? 3.169 4.661 -15.799 1.00 86.56 72 SER A CA 1
ATOM 578 C C . SER A 1 72 ? 1.937 5.121 -15.016 1.00 86.56 72 SER A C 1
ATOM 580 O O . SER A 1 72 ? 0.880 5.313 -15.607 1.00 86.56 72 SER A O 1
ATOM 582 N N . ALA A 1 73 ? 2.059 5.272 -13.696 1.00 86.88 73 ALA A N 1
ATOM 583 C CA . ALA A 1 73 ? 0.949 5.536 -12.776 1.00 86.88 73 ALA A CA 1
ATOM 584 C C . ALA A 1 73 ? 1.168 6.771 -11.881 1.00 86.88 73 ALA A C 1
ATOM 586 O O . ALA A 1 73 ? 0.281 7.146 -11.118 1.00 86.88 73 ALA A O 1
ATOM 587 N N . GLY A 1 74 ? 2.325 7.428 -11.987 1.00 88.62 74 GLY A N 1
ATOM 588 C CA . GLY A 1 74 ? 2.629 8.661 -11.269 1.00 88.62 74 GLY A CA 1
ATOM 589 C C . GLY A 1 74 ? 3.392 8.468 -9.950 1.00 88.62 74 GLY A C 1
ATOM 590 O O . GLY A 1 74 ? 3.595 7.346 -9.476 1.00 88.62 74 GLY A O 1
ATOM 591 N N . PRO A 1 75 ? 3.851 9.583 -9.350 1.00 90.31 75 PRO A N 1
ATOM 592 C CA . PRO A 1 75 ? 4.709 9.576 -8.166 1.00 90.31 75 PRO A CA 1
ATOM 593 C C . PRO A 1 75 ? 4.019 9.028 -6.912 1.00 90.31 75 PRO A C 1
ATOM 595 O O . PRO A 1 75 ? 4.677 8.363 -6.121 1.00 90.31 75 PRO A O 1
ATOM 598 N N . GLU A 1 76 ? 2.712 9.249 -6.749 1.00 89.75 76 GLU A N 1
ATOM 599 C CA . GLU A 1 76 ? 1.979 8.761 -5.573 1.00 89.75 76 GLU A CA 1
ATOM 600 C C . GLU A 1 76 ? 1.905 7.232 -5.558 1.00 89.75 76 GLU A C 1
ATOM 602 O O . GLU A 1 76 ? 2.239 6.604 -4.560 1.00 89.75 76 GLU A O 1
ATOM 607 N N . VAL A 1 77 ? 1.575 6.600 -6.689 1.00 93.25 77 VAL A N 1
ATOM 608 C CA . VAL A 1 77 ? 1.540 5.131 -6.785 1.00 93.25 77 VAL A CA 1
ATOM 609 C C . VAL A 1 77 ? 2.932 4.533 -6.576 1.00 93.25 77 VAL A C 1
ATOM 611 O O . VAL A 1 77 ? 3.067 3.506 -5.912 1.00 93.25 77 VAL A O 1
ATOM 614 N N . ALA A 1 78 ? 3.978 5.191 -7.086 1.00 94.06 78 ALA A N 1
ATOM 615 C CA . ALA A 1 78 ? 5.359 4.785 -6.833 1.00 94.06 78 ALA A CA 1
ATOM 616 C C . ALA A 1 78 ? 5.706 4.860 -5.339 1.00 94.06 78 ALA A C 1
ATOM 618 O O . ALA A 1 78 ? 6.312 3.934 -4.806 1.00 94.06 78 ALA A O 1
ATOM 619 N N . ARG A 1 79 ? 5.272 5.916 -4.646 1.00 94.69 79 ARG A N 1
ATOM 620 C CA . ARG A 1 79 ? 5.448 6.043 -3.198 1.00 94.69 79 ARG A CA 1
ATOM 621 C C . ARG A 1 79 ? 4.694 4.947 -2.441 1.00 94.69 79 ARG A C 1
ATOM 623 O O . ARG A 1 79 ? 5.283 4.310 -1.572 1.00 94.69 79 ARG A O 1
ATOM 630 N N . ILE A 1 80 ? 3.438 4.675 -2.803 1.00 95.19 80 ILE A N 1
ATOM 631 C CA . ILE A 1 80 ? 2.616 3.635 -2.158 1.00 95.19 80 ILE A CA 1
ATOM 632 C C . ILE A 1 80 ? 3.219 2.236 -2.360 1.00 95.19 80 ILE A C 1
ATOM 634 O O . ILE A 1 80 ? 3.152 1.385 -1.474 1.00 95.19 80 ILE A O 1
ATOM 638 N N . ALA A 1 81 ? 3.883 2.002 -3.496 1.00 95.88 81 ALA A N 1
ATOM 639 C CA . ALA A 1 81 ? 4.619 0.763 -3.735 1.00 95.88 81 ALA A CA 1
ATOM 640 C C . ALA A 1 81 ? 5.787 0.549 -2.748 1.00 95.88 81 ALA A C 1
ATOM 642 O O . ALA A 1 81 ? 6.235 -0.587 -2.590 1.00 95.88 81 ALA A O 1
ATOM 643 N N . LEU A 1 82 ? 6.269 1.605 -2.081 1.00 96.75 82 LEU A N 1
ATOM 644 C CA . LEU A 1 82 ? 7.313 1.539 -1.055 1.00 96.75 82 LEU A CA 1
ATOM 645 C C . LEU A 1 82 ? 6.760 1.601 0.370 1.00 96.75 82 LEU A C 1
ATOM 647 O O . LEU A 1 82 ? 7.324 0.969 1.257 1.00 96.75 82 LEU A O 1
ATOM 651 N N . THR A 1 83 ? 5.676 2.333 0.613 1.00 97.31 83 THR A N 1
ATOM 652 C CA . THR A 1 83 ? 5.055 2.417 1.939 1.00 97.31 83 THR A CA 1
ATOM 653 C C . THR A 1 83 ? 3.543 2.553 1.854 1.00 97.31 83 THR A C 1
ATOM 655 O O . THR A 1 83 ? 3.004 3.312 1.055 1.00 97.31 83 THR A O 1
ATOM 658 N N . LEU A 1 84 ? 2.845 1.869 2.752 1.00 95.94 84 LEU A N 1
ATOM 659 C CA . LEU A 1 84 ? 1.416 2.042 2.974 1.00 95.94 84 LEU A CA 1
ATOM 660 C C . LEU A 1 84 ? 1.103 3.196 3.942 1.00 95.94 84 LEU A C 1
ATOM 662 O O . LEU A 1 84 ? -0.066 3.485 4.192 1.00 95.94 84 LEU A O 1
ATOM 666 N N . LEU A 1 85 ? 2.117 3.871 4.485 1.00 95.50 85 LEU A N 1
ATOM 667 C CA . LEU A 1 85 ? 1.984 4.949 5.459 1.00 95.50 85 LEU A CA 1
ATOM 668 C C . LEU A 1 85 ? 2.292 6.317 4.810 1.00 95.50 85 LEU A C 1
ATOM 670 O O . LEU A 1 85 ? 3.396 6.548 4.301 1.00 95.50 85 LEU A O 1
ATOM 674 N N . PRO A 1 86 ? 1.339 7.268 4.817 1.00 92.31 86 PRO A N 1
ATOM 675 C CA . PRO A 1 86 ? 1.539 8.601 4.242 1.00 92.31 86 PRO A CA 1
ATOM 676 C C . PRO A 1 86 ? 2.695 9.391 4.866 1.00 92.31 86 PRO A C 1
ATOM 678 O O . PRO A 1 86 ? 3.397 10.094 4.149 1.00 92.31 86 PRO A O 1
ATOM 681 N N . ASP A 1 87 ? 2.932 9.231 6.169 1.00 88.69 87 ASP A N 1
ATOM 682 C CA . ASP A 1 87 ? 3.922 10.026 6.912 1.00 88.69 87 ASP A CA 1
ATOM 683 C C . ASP A 1 87 ? 5.288 9.334 7.053 1.00 88.69 87 ASP A C 1
ATOM 685 O O . ASP A 1 87 ? 6.219 9.886 7.640 1.00 88.69 87 ASP A O 1
ATOM 689 N N . GLU A 1 88 ? 5.433 8.116 6.528 1.00 91.69 88 GLU A N 1
ATOM 690 C CA . GLU A 1 88 ? 6.687 7.374 6.629 1.00 91.69 88 GLU A CA 1
ATOM 691 C C . GLU A 1 88 ? 7.713 7.860 5.588 1.00 91.69 88 GLU A C 1
ATOM 693 O O . GLU A 1 88 ? 7.391 7.981 4.400 1.00 91.69 88 GLU A O 1
ATOM 698 N N . PRO A 1 89 ? 8.967 8.141 5.978 1.00 90.12 89 PRO A N 1
ATOM 699 C CA . PRO A 1 89 ? 10.010 8.449 5.011 1.00 90.12 89 PRO A CA 1
ATOM 700 C C . PRO A 1 89 ? 10.320 7.219 4.147 1.00 90.12 89 PRO A C 1
ATOM 702 O O . PRO A 1 89 ? 10.413 6.102 4.649 1.00 90.12 89 PRO A O 1
ATOM 705 N N . VAL A 1 90 ? 10.530 7.429 2.847 1.00 88.19 90 VAL A N 1
ATOM 706 C CA . VAL A 1 90 ? 10.886 6.360 1.902 1.00 88.19 90 VAL A CA 1
ATOM 707 C C . VAL A 1 90 ? 12.208 6.643 1.212 1.00 88.19 90 VAL A C 1
ATOM 709 O O . VAL A 1 90 ? 12.502 7.783 0.851 1.00 88.19 90 VAL A O 1
ATOM 712 N N . ASP A 1 91 ? 12.985 5.587 0.985 1.00 85.56 91 ASP A N 1
ATOM 713 C CA . ASP A 1 91 ? 14.158 5.636 0.120 1.00 85.56 91 ASP A CA 1
ATOM 714 C C . ASP A 1 91 ? 13.787 5.196 -1.302 1.00 85.56 91 ASP A C 1
ATOM 716 O O . ASP A 1 91 ? 13.761 4.013 -1.655 1.00 85.56 91 ASP A O 1
ATOM 720 N N . GLU A 1 92 ? 13.520 6.185 -2.150 1.00 84.06 92 GLU A N 1
ATOM 721 C CA . GLU A 1 92 ? 13.186 5.956 -3.554 1.00 84.06 92 GLU A CA 1
ATOM 722 C C . GLU A 1 92 ? 14.395 5.528 -4.407 1.00 84.06 92 GLU A C 1
ATOM 724 O O . GLU A 1 92 ? 14.223 5.128 -5.560 1.00 84.06 92 GLU A O 1
ATOM 729 N N . THR A 1 93 ? 15.624 5.609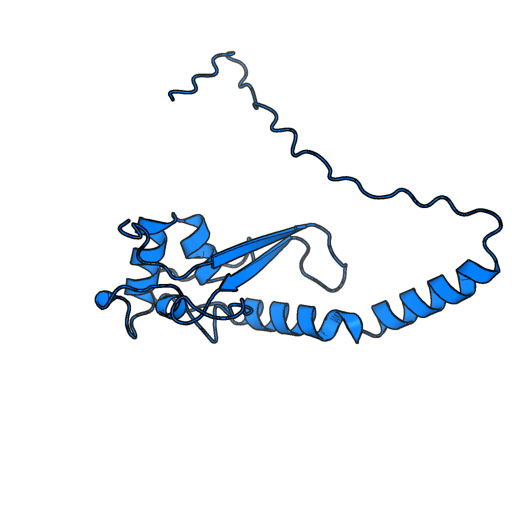 -3.884 1.00 84.75 93 THR A N 1
ATOM 730 C CA . THR A 1 93 ? 16.831 5.272 -4.655 1.00 84.75 93 THR A CA 1
ATOM 731 C C . THR A 1 93 ? 17.047 3.765 -4.727 1.00 84.75 93 THR A C 1
ATOM 733 O O . THR A 1 93 ? 17.287 3.214 -5.806 1.00 84.75 93 THR A O 1
ATOM 736 N N . THR A 1 94 ? 16.906 3.081 -3.592 1.00 84.69 94 THR A N 1
ATOM 737 C CA . THR A 1 94 ? 17.063 1.626 -3.491 1.00 84.69 94 THR A CA 1
ATOM 738 C C . THR A 1 94 ? 15.789 0.885 -3.891 1.00 84.69 94 THR A C 1
ATOM 740 O O . THR A 1 94 ? 15.856 -0.254 -4.363 1.00 84.69 94 THR A O 1
ATOM 743 N N . GLY A 1 95 ? 14.627 1.531 -3.746 1.00 87.06 95 GLY A N 1
ATOM 744 C CA . GLY A 1 95 ? 13.324 0.900 -3.936 1.00 87.06 95 GLY A CA 1
ATOM 745 C C . GLY A 1 95 ? 13.011 -0.137 -2.855 1.00 87.06 95 GLY A C 1
ATOM 746 O O . GLY A 1 95 ? 12.224 -1.051 -3.103 1.00 87.06 95 GLY A O 1
ATOM 747 N N . MET A 1 96 ? 13.659 -0.044 -1.689 1.00 90.25 96 MET A N 1
ATOM 748 C CA . MET A 1 96 ? 13.323 -0.871 -0.533 1.00 90.25 96 MET A CA 1
ATOM 749 C C . MET A 1 96 ? 11.969 -0.442 0.029 1.00 90.25 96 MET A C 1
ATOM 751 O O . MET A 1 96 ? 11.745 0.738 0.294 1.00 90.25 96 MET A O 1
ATOM 755 N N . GLY A 1 97 ? 11.071 -1.409 0.200 1.00 91.38 97 GLY A N 1
ATOM 756 C CA . GLY A 1 97 ? 9.789 -1.166 0.844 1.00 91.38 97 GLY A CA 1
ATOM 757 C C . GLY A 1 97 ? 9.887 -1.139 2.368 1.00 91.38 97 GLY A C 1
ATOM 758 O O . GLY A 1 97 ? 10.854 -1.616 2.963 1.00 91.38 97 GLY A O 1
ATOM 759 N N . SER A 1 98 ? 8.856 -0.585 2.988 1.00 93.12 98 SER A N 1
ATOM 760 C CA . SER A 1 98 ? 8.724 -0.398 4.429 1.00 93.12 98 SER A CA 1
ATOM 761 C C . SER A 1 98 ? 8.349 -1.686 5.162 1.00 93.12 98 SER A C 1
ATOM 763 O O . SER A 1 98 ? 7.355 -2.336 4.832 1.00 93.12 98 SER A O 1
ATOM 765 N N . LEU A 1 99 ? 9.094 -2.000 6.228 1.00 92.94 99 LEU A N 1
ATOM 766 C CA . LEU A 1 99 ? 8.736 -3.060 7.175 1.00 92.94 99 LEU A CA 1
ATOM 767 C C . LEU A 1 99 ? 7.508 -2.689 8.030 1.00 92.94 99 LEU A C 1
ATOM 769 O O . LEU A 1 99 ? 6.709 -3.563 8.364 1.00 92.94 99 LEU A O 1
ATOM 773 N N . GLU A 1 100 ? 7.314 -1.407 8.348 1.00 94.12 100 GLU A N 1
ATOM 774 C CA . GLU A 1 100 ? 6.144 -0.927 9.103 1.00 94.12 100 GLU A CA 1
ATOM 775 C C . GLU A 1 100 ? 4.836 -1.189 8.348 1.00 94.12 100 GLU A C 1
ATOM 777 O O . GLU A 1 100 ? 3.807 -1.517 8.944 1.00 94.12 100 GLU A O 1
ATOM 782 N N . SER A 1 101 ? 4.883 -1.146 7.016 1.00 94.56 101 SER A N 1
ATOM 783 C CA . SER A 1 101 ? 3.751 -1.524 6.168 1.00 94.56 101 SER A CA 1
ATOM 784 C C . SER A 1 101 ? 3.353 -2.996 6.347 1.00 94.56 101 SER A C 1
ATOM 786 O O . SER A 1 101 ? 2.164 -3.319 6.352 1.00 94.56 101 SER A O 1
ATOM 788 N N . ASP A 1 102 ? 4.310 -3.897 6.573 1.00 92.88 102 ASP A N 1
ATOM 789 C CA . ASP A 1 102 ? 4.019 -5.313 6.835 1.00 92.88 102 ASP A CA 1
ATOM 790 C C . ASP A 1 102 ? 3.426 -5.520 8.231 1.00 92.88 102 ASP A C 1
ATOM 792 O O . ASP A 1 102 ? 2.503 -6.324 8.410 1.00 92.88 102 ASP A O 1
ATOM 796 N N . ILE A 1 103 ? 3.901 -4.758 9.220 1.00 92.94 103 ILE A N 1
ATOM 797 C CA . ILE A 1 103 ? 3.320 -4.729 10.567 1.00 92.94 103 ILE A CA 1
ATOM 798 C C . ILE A 1 103 ? 1.868 -4.238 10.503 1.00 92.94 103 ILE A C 1
ATOM 800 O O . ILE A 1 103 ? 0.985 -4.858 11.108 1.00 92.94 103 ILE A O 1
ATOM 804 N N . LEU A 1 104 ? 1.592 -3.188 9.726 1.00 93.25 104 LEU A N 1
ATOM 805 C CA . LEU A 1 104 ? 0.238 -2.704 9.461 1.00 93.25 104 LEU A CA 1
ATOM 806 C C . LEU A 1 104 ? -0.637 -3.803 8.843 1.00 93.25 104 LEU A C 1
ATOM 808 O O . LEU A 1 104 ? -1.717 -4.082 9.362 1.00 93.25 104 LEU A O 1
ATOM 812 N N . LEU A 1 105 ? -0.186 -4.465 7.775 1.00 93.44 105 LEU A N 1
ATOM 813 C CA . LEU A 1 105 ? -0.958 -5.525 7.114 1.00 93.44 105 LEU A CA 1
ATOM 814 C C . LEU A 1 105 ? -1.247 -6.700 8.051 1.00 93.44 105 LEU A C 1
ATOM 816 O O . LEU A 1 105 ? -2.353 -7.245 8.047 1.00 93.44 105 LEU A O 1
ATOM 820 N N . ASN A 1 106 ? -0.277 -7.085 8.878 1.00 91.56 106 ASN A N 1
ATOM 821 C CA . ASN A 1 106 ? -0.472 -8.113 9.895 1.00 91.56 106 ASN A CA 1
ATOM 822 C C . ASN A 1 106 ? -1.458 -7.658 10.973 1.00 91.56 106 ASN A C 1
ATOM 824 O O . ASN A 1 106 ? -2.307 -8.445 11.393 1.00 91.56 106 ASN A O 1
ATOM 828 N N . SER A 1 107 ? -1.400 -6.389 11.376 1.00 90.56 107 SER A N 1
ATOM 829 C CA . SER A 1 107 ? -2.370 -5.797 12.297 1.00 90.56 107 SER A CA 1
ATOM 830 C 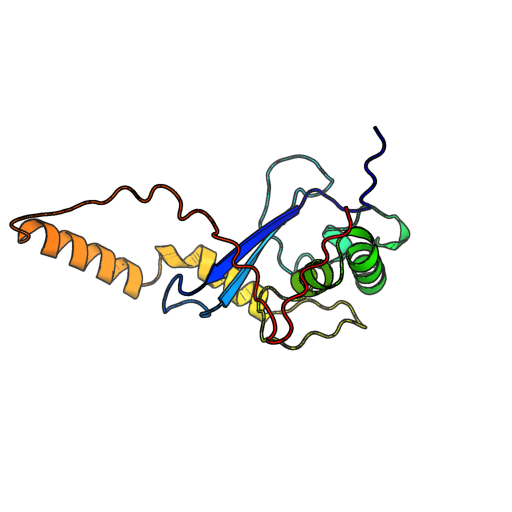C . SER A 1 107 ? -3.773 -5.836 11.696 1.00 90.56 107 SER A C 1
ATOM 832 O O . SER A 1 107 ? -4.681 -6.325 12.359 1.00 90.56 107 SER A O 1
ATOM 834 N N . ILE A 1 108 ? -3.939 -5.456 10.422 1.00 87.62 108 ILE A N 1
ATOM 835 C CA . ILE A 1 108 ? -5.208 -5.523 9.679 1.00 87.62 108 ILE A CA 1
ATOM 836 C C . ILE A 1 108 ? -5.761 -6.951 9.652 1.00 87.62 108 ILE A C 1
ATOM 838 O O . ILE A 1 108 ? -6.916 -7.174 10.015 1.00 87.62 108 ILE A O 1
ATOM 842 N N . LYS A 1 109 ? -4.933 -7.935 9.285 1.00 87.44 109 LYS A N 1
ATOM 843 C CA . LYS A 1 109 ? -5.327 -9.356 9.261 1.00 87.44 109 LYS A CA 1
ATOM 844 C C . LYS A 1 109 ? -5.740 -9.864 10.647 1.00 87.44 109 LYS A C 1
ATOM 846 O O . LYS A 1 109 ? -6.637 -10.697 10.753 1.00 87.44 109 LYS A O 1
ATOM 851 N N . ASN A 1 110 ? -5.118 -9.341 11.703 1.00 87.00 110 ASN A N 1
ATOM 852 C CA . ASN A 1 110 ? -5.386 -9.719 13.089 1.00 87.00 110 ASN A CA 1
ATOM 853 C C . ASN A 1 110 ? -6.449 -8.860 13.788 1.00 87.00 110 ASN A C 1
ATOM 855 O O . ASN A 1 110 ? -6.849 -9.216 14.898 1.00 87.00 110 ASN A O 1
ATOM 859 N N . LEU A 1 111 ? -6.958 -7.791 13.162 1.00 82.25 111 LEU A N 1
ATOM 860 C CA . LEU A 1 111 ? -7.984 -6.912 13.737 1.00 82.25 111 LEU A CA 1
ATOM 861 C C . LEU A 1 111 ? -9.164 -7.678 14.353 1.00 82.25 111 LEU A C 1
ATOM 863 O O . LEU A 1 111 ? -9.530 -7.353 15.486 1.00 82.25 111 LEU A O 1
ATOM 867 N N . PRO A 1 112 ? -9.749 -8.708 13.703 1.00 75.12 112 PRO A N 1
ATOM 868 C CA . PRO A 1 112 ? -10.879 -9.442 14.281 1.00 75.12 112 PRO A CA 1
ATOM 869 C C . PRO A 1 112 ? -10.538 -10.172 15.590 1.00 75.12 112 PRO A C 1
ATOM 871 O O . PRO A 1 112 ? -11.424 -10.495 16.380 1.00 75.12 112 PRO A O 1
ATOM 874 N N . ASN A 1 113 ? -9.255 -10.446 15.828 1.00 75.06 113 ASN A N 1
ATOM 875 C CA . ASN A 1 113 ? -8.769 -11.195 16.980 1.00 75.06 113 ASN A CA 1
ATOM 876 C C . ASN A 1 113 ? -8.293 -10.312 18.137 1.00 75.06 113 ASN A C 1
ATOM 878 O O . ASN A 1 113 ? -8.011 -10.850 19.207 1.00 75.06 113 ASN A O 1
ATOM 882 N N . LEU A 1 114 ? -8.227 -8.988 17.959 1.00 73.62 114 LEU A N 1
ATOM 883 C CA . LEU A 1 114 ? -7.778 -8.082 19.014 1.00 73.62 114 LEU A CA 1
ATOM 884 C C . LEU A 1 114 ? -8.736 -8.110 20.222 1.00 73.62 114 LEU A C 1
ATOM 886 O O . LEU A 1 114 ? -9.948 -7.978 20.023 1.00 73.62 114 LEU A O 1
ATOM 890 N N . PRO A 1 115 ? -8.222 -8.214 21.468 1.00 71.38 115 PRO A N 1
ATOM 891 C CA . PRO A 1 115 ? -9.048 -8.234 22.678 1.00 71.38 115 PRO A CA 1
ATOM 892 C C . PRO A 1 115 ? -10.002 -7.044 22.764 1.00 71.38 115 PRO A C 1
ATOM 894 O O . PRO A 1 115 ? -11.193 -7.245 22.944 1.00 71.38 115 PRO A O 1
ATOM 897 N N . ALA A 1 116 ? -9.522 -5.828 22.483 1.00 67.19 116 ALA A N 1
ATOM 898 C CA . ALA A 1 116 ? -10.354 -4.625 22.485 1.00 67.19 116 ALA A CA 1
ATOM 899 C C . ALA A 1 116 ? -11.559 -4.726 21.530 1.00 67.19 116 ALA A C 1
ATOM 901 O O . ALA A 1 116 ? -12.660 -4.318 21.887 1.00 67.19 116 ALA A O 1
ATOM 902 N N . ASN A 1 117 ? -11.384 -5.319 20.343 1.00 67.19 117 ASN A N 1
ATOM 903 C CA . ASN A 1 117 ? -12.484 -5.515 19.396 1.00 67.19 117 ASN A CA 1
ATOM 904 C C . ASN A 1 117 ? -13.445 -6.613 19.872 1.00 67.19 117 ASN A C 1
ATOM 906 O O . ASN A 1 117 ? -14.659 -6.467 19.734 1.00 67.19 117 ASN A O 1
ATOM 910 N N . ARG A 1 118 ? -12.927 -7.697 20.464 1.00 65.06 118 ARG A N 1
ATOM 911 C CA . ARG A 1 118 ? -13.758 -8.757 21.060 1.00 65.06 118 ARG A CA 1
ATOM 912 C C . ARG A 1 118 ? -14.585 -8.226 22.227 1.00 65.06 118 ARG A C 1
ATOM 914 O O . ARG A 1 118 ? -15.793 -8.456 22.264 1.00 65.06 118 ARG A O 1
ATOM 921 N N . ASP A 1 119 ? -13.963 -7.467 23.117 1.00 69.00 119 ASP A N 1
ATOM 922 C CA . ASP A 1 119 ? -14.605 -6.858 24.276 1.00 69.00 119 ASP A CA 1
ATOM 923 C C . ASP A 1 119 ? -15.653 -5.832 23.842 1.00 69.00 119 ASP A C 1
ATOM 925 O O . ASP A 1 119 ? -16.758 -5.821 24.383 1.00 69.00 119 ASP A O 1
ATOM 929 N N . ASP A 1 120 ? -15.377 -5.029 22.808 1.00 67.25 120 ASP A N 1
ATOM 930 C CA . ASP A 1 120 ? -16.353 -4.070 22.285 1.00 67.25 120 ASP A CA 1
ATOM 931 C C . ASP A 1 120 ? -17.545 -4.777 21.608 1.00 67.25 120 ASP A C 1
ATOM 933 O O . ASP A 1 120 ? -18.691 -4.355 21.781 1.00 67.25 120 ASP A O 1
ATOM 937 N N . ILE A 1 121 ? -17.323 -5.901 20.911 1.00 66.44 121 ILE A N 1
ATOM 938 C CA . ILE A 1 121 ? -18.399 -6.750 20.363 1.00 66.44 121 ILE A CA 1
ATOM 939 C C . ILE A 1 121 ? -19.263 -7.338 21.489 1.00 66.44 121 ILE A C 1
ATOM 941 O O . ILE A 1 121 ? -20.495 -7.296 21.401 1.00 66.44 121 ILE A O 1
ATOM 945 N N . LEU A 1 122 ? -18.646 -7.871 22.549 1.00 69.38 122 LEU A N 1
ATOM 946 C CA . LEU A 1 122 ? -19.356 -8.433 23.704 1.00 69.38 122 LEU A CA 1
ATOM 947 C C . LEU A 1 122 ? -20.131 -7.352 24.465 1.00 69.38 122 LEU A C 1
ATOM 949 O O . LEU A 1 122 ? -21.306 -7.543 24.782 1.00 69.38 122 LEU A O 1
ATOM 953 N N . ARG A 1 123 ? -19.520 -6.182 24.671 1.00 65.75 123 ARG A N 1
ATOM 954 C CA . ARG A 1 123 ? -20.159 -5.023 25.300 1.00 65.75 123 ARG A CA 1
ATOM 955 C C . ARG A 1 123 ? -21.356 -4.542 24.489 1.00 65.75 123 ARG A C 1
ATOM 957 O O . ARG A 1 123 ? -22.429 -4.342 25.047 1.00 65.75 123 ARG A O 1
ATOM 964 N N . ARG A 1 124 ? -21.223 -4.416 23.163 1.00 67.88 124 ARG A N 1
ATOM 965 C CA . ARG A 1 124 ? -22.339 -4.055 22.268 1.00 67.88 124 ARG A CA 1
ATOM 966 C C . ARG A 1 124 ? -23.453 -5.099 22.277 1.00 67.88 124 ARG A C 1
ATOM 968 O O . ARG A 1 124 ? -24.615 -4.723 22.147 1.00 67.88 124 ARG A O 1
ATOM 975 N N . ARG A 1 125 ? -23.125 -6.390 22.415 1.00 62.59 125 ARG A N 1
ATOM 976 C CA . ARG A 1 125 ? -24.116 -7.470 22.544 1.00 62.59 125 ARG A CA 1
ATOM 977 C C . ARG A 1 125 ? -24.900 -7.352 23.852 1.00 62.59 125 ARG A C 1
ATOM 979 O O . ARG A 1 125 ? -26.120 -7.340 23.784 1.00 62.59 125 ARG A O 1
ATOM 986 N N . SER A 1 126 ? -24.215 -7.194 24.985 1.00 67.75 126 SER A N 1
ATOM 987 C CA . SER A 1 126 ? -24.850 -6.985 26.296 1.00 67.75 126 SER A CA 1
ATOM 988 C C . SER A 1 126 ? -25.714 -5.717 26.307 1.00 67.75 126 SER A C 1
ATOM 990 O O . SER A 1 126 ? -26.896 -5.758 26.631 1.00 67.75 126 SER A O 1
ATOM 992 N N . ASN A 1 127 ? -25.179 -4.601 25.804 1.00 63.41 127 ASN A N 1
ATOM 993 C CA . ASN A 1 127 ? -25.927 -3.347 25.717 1.00 63.41 127 ASN A CA 1
ATOM 994 C C . ASN A 1 127 ? -27.142 -3.452 24.780 1.00 63.41 127 ASN A C 1
ATOM 996 O O . ASN A 1 127 ? -28.139 -2.778 24.996 1.00 63.41 127 ASN A O 1
ATOM 1000 N N . ARG A 1 128 ? -27.108 -4.297 23.741 1.00 55.91 128 ARG A N 1
ATOM 1001 C CA . ARG A 1 128 ? -28.265 -4.499 22.850 1.00 55.91 128 ARG A CA 1
ATOM 1002 C C . ARG A 1 128 ? -29.488 -5.065 23.566 1.00 55.91 128 ARG A C 1
ATOM 1004 O O . ARG A 1 128 ? -30.587 -4.830 23.079 1.00 55.91 128 ARG A O 1
ATOM 1011 N N . GLU A 1 129 ? -29.307 -5.801 24.658 1.00 61.88 129 GLU A N 1
ATOM 1012 C CA . GLU A 1 129 ? -30.410 -6.373 25.442 1.00 61.88 129 GLU A CA 1
ATOM 1013 C C . GLU A 1 129 ? -31.102 -5.313 26.312 1.00 61.88 129 GLU A C 1
ATOM 1015 O O . GLU A 1 129 ? -32.266 -5.474 26.666 1.00 61.88 129 GLU A O 1
ATOM 1020 N N . THR A 1 130 ? -30.418 -4.200 26.603 1.00 65.00 130 THR A N 1
ATOM 1021 C CA . THR A 1 130 ? -30.929 -3.097 27.434 1.00 65.00 130 THR A CA 1
ATOM 1022 C C . THR A 1 130 ? -31.347 -1.862 26.633 1.00 65.00 130 THR A C 1
ATOM 1024 O O . THR A 1 130 ? -31.900 -0.917 27.193 1.00 65.00 130 THR A O 1
ATOM 1027 N N . VAL A 1 131 ? -31.107 -1.843 25.318 1.00 54.88 131 VAL A N 1
ATOM 1028 C CA . VAL A 1 131 ? -31.463 -0.717 24.445 1.00 54.88 131 VAL A CA 1
ATOM 1029 C C . VAL A 1 131 ? -32.963 -0.731 24.135 1.00 54.88 131 VAL A C 1
ATOM 1031 O O . VAL A 1 131 ? -33.451 -1.595 23.412 1.00 54.88 131 VAL A O 1
ATOM 1034 N N . THR A 1 132 ? -33.679 0.284 24.624 1.00 62.16 132 THR A N 1
ATOM 1035 C CA . THR A 1 132 ? -35.131 0.457 24.428 1.00 62.16 132 THR A CA 1
ATOM 1036 C C . THR A 1 132 ? -35.517 0.803 22.985 1.00 62.16 132 THR A C 1
ATOM 1038 O O . THR A 1 132 ? -36.562 0.368 22.510 1.00 62.16 132 THR A O 1
ATOM 1041 N N . SER A 1 133 ? -34.674 1.557 22.268 1.00 47.12 133 SER A N 1
ATOM 1042 C CA . SER A 1 133 ? -34.919 1.988 20.884 1.00 47.12 133 SER A CA 1
ATOM 1043 C C . SER A 1 133 ? -33.615 2.040 20.092 1.00 47.12 133 SER A C 1
ATOM 1045 O O . SER A 1 133 ? -32.613 2.563 20.578 1.00 47.12 133 SER A O 1
ATOM 1047 N N . ARG A 1 134 ? -33.623 1.538 18.850 1.00 62.19 134 ARG A N 1
ATOM 1048 C CA . ARG A 1 134 ? -32.450 1.524 17.962 1.00 62.19 134 ARG A CA 1
ATOM 1049 C C . ARG A 1 134 ? -32.776 2.154 16.609 1.00 62.19 134 ARG A C 1
ATOM 1051 O O . ARG A 1 134 ? -33.688 1.699 15.929 1.00 62.19 134 ARG A O 1
ATOM 1058 N N . LEU A 1 135 ? -31.968 3.130 16.195 1.00 47.34 135 LEU A N 1
ATOM 1059 C CA . LEU A 1 135 ? -31.962 3.678 14.838 1.00 47.34 135 LEU A CA 1
ATOM 1060 C C . LEU A 1 135 ? -30.765 3.090 14.078 1.00 47.34 135 LEU A C 1
ATOM 1062 O O . LEU A 1 135 ? -29.629 3.187 14.544 1.00 47.34 135 LEU A O 1
ATOM 1066 N N . VAL A 1 136 ? -31.006 2.449 12.935 1.00 53.09 136 VAL A N 1
ATOM 1067 C CA . VAL A 1 136 ? -29.949 1.967 12.034 1.00 53.09 136 VAL A CA 1
ATOM 1068 C C . VAL A 1 136 ? -30.082 2.741 10.735 1.00 53.09 136 VAL A C 1
ATOM 1070 O O . VAL A 1 136 ? -31.087 2.615 10.044 1.00 53.09 136 VAL A O 1
ATOM 1073 N N . LEU A 1 137 ? -29.086 3.570 10.439 1.00 44.22 137 LEU A N 1
ATOM 1074 C CA . LEU A 1 137 ? -29.003 4.307 9.185 1.00 44.22 137 LEU A CA 1
ATOM 1075 C C . LEU A 1 137 ? -28.183 3.461 8.209 1.00 44.22 137 LEU A C 1
ATOM 1077 O O . LEU A 1 137 ? -27.019 3.163 8.479 1.00 44.22 137 LEU A O 1
ATOM 1081 N N . GLU A 1 138 ? -28.788 3.034 7.104 1.00 46.75 138 GLU A N 1
ATOM 1082 C CA . GLU A 1 138 ? -28.049 2.388 6.020 1.00 46.75 138 GLU A CA 1
ATOM 1083 C C . GLU A 1 138 ? -27.159 3.439 5.353 1.00 46.75 138 GLU A C 1
ATOM 1085 O O . GLU A 1 138 ? -27.654 4.392 4.749 1.00 46.75 138 GLU A O 1
ATOM 1090 N N . GLY A 1 139 ? -25.841 3.291 5.503 1.00 48.97 139 GLY A N 1
ATOM 1091 C CA . GLY A 1 139 ? -24.842 4.164 4.894 1.00 48.97 139 GLY A CA 1
ATOM 1092 C C . GLY A 1 139 ? -24.838 4.011 3.378 1.00 48.97 139 GLY A C 1
ATOM 1093 O O . GLY A 1 139 ? -23.998 3.311 2.823 1.00 48.97 139 GLY A O 1
ATOM 1094 N N . ARG A 1 140 ? -25.789 4.651 2.698 1.00 45.25 140 ARG A N 1
ATOM 1095 C CA . ARG A 1 140 ? -25.657 4.925 1.269 1.00 45.25 140 ARG A CA 1
ATOM 1096 C C . ARG A 1 140 ? -24.564 5.980 1.114 1.00 45.25 140 ARG A C 1
ATOM 1098 O O . ARG A 1 140 ? -24.583 6.990 1.810 1.00 45.25 140 ARG A O 1
ATOM 1105 N N . ASN A 1 141 ? -23.594 5.646 0.267 1.00 43.91 141 ASN A N 1
ATOM 1106 C CA . ASN A 1 141 ? -22.344 6.347 -0.021 1.00 43.91 141 ASN A CA 1
ATOM 1107 C C . ASN A 1 141 ? -22.408 7.869 0.188 1.00 43.91 141 ASN A C 1
ATOM 1109 O O . ASN A 1 141 ? -23.231 8.548 -0.420 1.00 43.91 141 ASN A O 1
ATOM 1113 N N . LEU A 1 142 ? -21.486 8.401 0.994 1.00 44.44 142 LEU A N 1
ATOM 1114 C CA . LEU A 1 142 ? -21.114 9.810 0.918 1.00 44.44 142 LEU A CA 1
ATOM 1115 C C . LEU A 1 142 ? -20.531 10.040 -0.483 1.00 44.44 142 LEU A C 1
ATOM 1117 O O . LEU A 1 142 ? -19.422 9.594 -0.772 1.00 44.44 142 LEU A O 1
ATOM 1121 N N . GLU A 1 143 ? -21.299 10.677 -1.367 1.00 40.88 143 GLU A N 1
ATOM 1122 C CA . GLU A 1 143 ? -20.770 11.256 -2.600 1.00 40.88 143 GLU A CA 1
ATOM 1123 C C . GLU A 1 143 ? -19.575 12.144 -2.238 1.00 40.88 143 GLU A C 1
ATOM 1125 O O . GLU A 1 143 ? -19.673 13.028 -1.383 1.00 40.88 143 GLU A O 1
ATOM 1130 N N . ILE A 1 144 ? -18.430 11.892 -2.873 1.00 43.47 144 ILE A N 1
ATOM 1131 C CA . ILE A 1 144 ? -17.274 12.783 -2.807 1.00 43.47 144 ILE A CA 1
ATOM 1132 C C . ILE A 1 144 ? -17.704 14.097 -3.461 1.00 43.47 144 ILE A C 1
ATOM 1134 O O . ILE A 1 144 ? -17.693 14.235 -4.683 1.00 43.47 144 ILE A O 1
ATOM 1138 N N . VAL A 1 145 ? -18.111 15.068 -2.647 1.00 40.22 145 VAL A N 1
ATOM 1139 C CA . VAL A 1 145 ? -18.327 16.438 -3.108 1.00 40.22 145 VAL A CA 1
ATOM 1140 C C . VAL A 1 145 ? -16.948 17.055 -3.311 1.00 40.22 145 VAL A C 1
ATOM 1142 O O . VAL A 1 145 ? -16.293 17.487 -2.362 1.00 40.22 145 VAL A O 1
ATOM 1145 N N . THR A 1 146 ? -16.469 17.074 -4.554 1.00 44.41 146 THR A N 1
ATOM 1146 C CA . THR A 1 146 ? -15.286 17.854 -4.920 1.00 44.41 146 THR A CA 1
ATOM 1147 C C . THR A 1 146 ? -15.634 19.333 -4.797 1.00 44.41 146 THR A C 1
ATOM 1149 O O . THR A 1 146 ? -16.362 19.878 -5.629 1.00 44.41 146 THR A O 1
ATOM 1152 N N . PHE A 1 147 ? -15.129 20.001 -3.763 1.00 36.44 147 PHE A N 1
ATOM 1153 C CA . PHE A 1 147 ? -15.171 21.456 -3.704 1.00 36.44 147 PHE A CA 1
ATOM 1154 C C . PHE A 1 147 ? -14.051 22.019 -4.585 1.00 36.44 147 PHE A C 1
ATOM 1156 O O . PHE A 1 147 ? -12.882 21.719 -4.333 1.00 36.44 147 PHE A O 1
ATOM 1163 N N . PRO A 1 148 ? -14.345 22.866 -5.584 1.00 44.41 148 PRO A N 1
ATOM 1164 C CA . PRO A 1 148 ? -13.308 23.689 -6.176 1.00 44.41 148 PRO A CA 1
ATOM 1165 C C . PRO A 1 148 ? -12.863 24.708 -5.121 1.00 44.41 148 PRO A C 1
ATOM 1167 O O . PRO A 1 148 ? -13.593 25.649 -4.800 1.00 44.41 148 PRO A O 1
ATOM 1170 N N . ALA A 1 149 ? -11.667 24.520 -4.565 1.00 43.00 149 ALA A N 1
ATOM 1171 C CA . ALA A 1 149 ? -11.010 25.549 -3.775 1.00 43.00 149 ALA A CA 1
ATOM 1172 C C . ALA A 1 149 ? -10.715 26.737 -4.703 1.00 43.00 149 ALA A C 1
ATOM 1174 O O . ALA A 1 149 ? -9.818 26.685 -5.543 1.00 43.00 149 ALA A O 1
ATOM 1175 N N . ARG A 1 150 ? -11.529 27.792 -4.604 1.00 39.00 150 ARG A N 1
ATOM 1176 C CA . ARG A 1 150 ? -11.265 29.067 -5.273 1.00 39.00 150 ARG A CA 1
ATOM 1177 C C . ARG A 1 150 ? -10.195 29.811 -4.485 1.00 39.00 150 ARG A C 1
ATOM 1179 O O . ARG A 1 150 ? -10.357 30.022 -3.285 1.00 39.00 150 ARG A O 1
ATOM 1186 N N . ASP A 1 151 ? -9.134 30.235 -5.164 1.00 46.34 151 ASP A N 1
ATOM 1187 C CA . ASP A 1 151 ? -8.263 31.272 -4.623 1.00 46.34 151 ASP A CA 1
ATOM 1188 C C . ASP A 1 151 ? -9.006 32.623 -4.588 1.00 46.34 151 ASP A C 1
ATOM 1190 O O . ASP A 1 151 ? -10.072 32.806 -5.189 1.00 46.34 151 ASP A O 1
ATOM 1194 N N . SER A 1 152 ? -8.440 33.595 -3.878 1.00 50.66 152 SER A N 1
ATOM 1195 C CA . SER A 1 152 ? -9.006 34.938 -3.717 1.00 50.66 152 SER A CA 1
ATOM 1196 C C . SER A 1 152 ? -9.004 35.798 -4.995 1.00 50.66 152 SER A C 1
ATOM 1198 O O . SER A 1 152 ? -9.284 36.994 -4.914 1.00 50.66 152 SER A O 1
ATOM 1200 N N . ARG A 1 153 ? -8.710 35.231 -6.175 1.00 54.09 153 ARG A N 1
ATOM 1201 C CA . ARG A 1 153 ? -8.695 35.932 -7.472 1.00 54.09 153 ARG A CA 1
ATOM 1202 C C . ARG A 1 153 ? -9.598 35.310 -8.543 1.00 54.09 153 ARG A C 1
ATOM 1204 O O . ARG A 1 153 ? -9.664 35.842 -9.647 1.00 54.09 153 ARG A O 1
ATOM 1211 N N . GLY A 1 154 ? -10.374 34.276 -8.218 1.00 49.94 154 GLY A N 1
ATOM 1212 C CA . GLY A 1 154 ? -11.610 33.960 -8.944 1.00 49.94 154 GLY A CA 1
ATOM 1213 C C . GLY A 1 154 ? -11.470 33.474 -10.393 1.00 49.94 154 GLY A C 1
ATOM 1214 O O . GLY A 1 154 ? -12.423 33.627 -11.154 1.00 49.94 154 GLY A O 1
ATOM 1215 N N . LEU A 1 155 ? -10.355 32.850 -10.784 1.00 34.78 155 LEU A N 1
ATOM 1216 C CA . LEU A 1 155 ? -10.235 32.187 -12.090 1.00 34.78 155 LEU A CA 1
ATOM 1217 C C . LEU A 1 155 ? -9.992 30.683 -11.925 1.00 34.78 155 LEU A C 1
ATOM 1219 O O . LEU A 1 155 ? -8.925 30.244 -11.513 1.00 34.78 155 LEU A O 1
ATOM 1223 N N . THR A 1 156 ? -11.000 29.886 -12.282 1.00 40.62 156 THR A N 1
ATOM 1224 C CA . THR A 1 156 ? -10.888 28.435 -12.470 1.00 40.62 156 THR A CA 1
ATOM 1225 C C . THR A 1 156 ? -10.628 28.183 -13.952 1.00 40.62 156 THR A C 1
ATOM 1227 O O . THR A 1 156 ? -11.507 28.460 -14.767 1.00 40.62 156 THR A O 1
ATOM 1230 N N . ARG A 1 157 ? -9.447 27.674 -14.323 1.00 33.28 157 ARG A N 1
ATOM 1231 C CA . ARG A 1 157 ? -9.202 27.167 -15.681 1.00 33.28 157 ARG A CA 1
ATOM 1232 C C . ARG A 1 157 ? -8.993 25.658 -15.616 1.00 33.28 157 ARG A C 1
ATOM 1234 O O . ARG A 1 157 ? -7.985 25.192 -15.100 1.00 33.28 157 ARG A O 1
ATOM 1241 N N . LEU A 1 158 ? -9.997 24.925 -16.088 1.00 38.69 158 LEU A N 1
ATOM 1242 C CA . LEU A 1 158 ? -9.901 23.520 -16.464 1.00 38.69 158 LEU A CA 1
ATOM 1243 C C . LEU A 1 158 ? -9.692 23.519 -17.979 1.00 38.69 158 LEU A C 1
ATOM 1245 O O . LEU A 1 158 ? -10.599 23.918 -18.709 1.00 38.69 158 LEU A O 1
ATOM 1249 N N . ASP A 1 159 ? -8.503 23.137 -18.436 1.00 37.66 159 ASP A N 1
ATOM 1250 C CA . ASP A 1 159 ? -8.322 22.739 -19.830 1.00 37.66 159 ASP A CA 1
ATOM 1251 C C . ASP A 1 159 ? -8.673 21.245 -19.921 1.00 37.66 159 ASP A C 1
ATOM 1253 O O . ASP A 1 159 ? -8.213 20.454 -19.093 1.00 37.66 159 ASP A O 1
ATOM 1257 N N . TYR A 1 160 ? -9.553 20.908 -20.867 1.00 45.81 160 TYR A N 1
ATOM 1258 C CA . TYR A 1 160 ? -9.964 19.539 -21.201 1.00 45.81 160 TYR A CA 1
ATOM 1259 C C . TYR A 1 160 ? -8.901 18.817 -22.031 1.00 45.81 160 TYR A C 1
ATOM 1261 O O . TYR A 1 160 ? -8.236 19.495 -22.850 1.00 45.81 160 TYR A O 1
#

Foldseek 3Di:
DDPQAQWADKDKDWDACPDPLAPRIWMWMWGDFVNDDDTDTQDLAPCFLLRGGNDPQSPVQRLSSLVSCCVRPNDVSSVVSQGRDPPDDGDSRRRHHDPVRVVRVVCVVCVCVDPVNVVVVVVVVVVVVVDPDDDDDDPDDDDPPDDDPDDPPDDDDDDD

pLDDT: mean 76.49, std 18.94, range [33.28, 97.31]